Protein AF-A0A2T4DW07-F1 (afdb_monomer)

Mean predicted aligned error: 14.94 Å

Secondary structure (DSSP, 8-state):
----TT-BEEEEPP-TT--HHHH-----B-HHHHHHHHHTT--GGGEEEEES-HHHHHHHHHHHHHHHHT-------PPTTS-EEEEETTS-TTSTTS-SSPPPEESSHHHHHHHHHHHHHTT--GGGEEEEE-

Nearest PDB structures (foldseek):
  2zr6-assembly1_A  TM=3.650E-01  e=7.753E+00  Homo sapiens

Organism: NCBI:txid1046115

Radius of gyration: 26.94 Å; Cα contacts (8 Å, |Δi|>4): 164; chains: 1; bounding box: 53×26×72 Å

Foldseek 3Di:
DDQDQQFKWWAFQADLPRDLCNGGVLGGHHPVRVVVVVVVPDDPNRTPDMDSDSVVSSVVSVVNVVVSVPPPPPPVPQDQQQWKFKAFPPQDLVCLPVDPDDTDTHRDPVVRVVVVVVVVVVVDDPNTIDIDGD

Solvent-accessible surface area (backbone atoms only — not comparable to full-atom values): 8048 Å² total; per-residue (Å²): 133,87,83,59,72,71,36,32,23,63,25,34,52,71,58,100,81,53,51,68,62,72,18,41,76,85,60,70,38,33,66,67,55,52,51,50,42,42,74,71,67,50,56,70,87,45,49,66,50,77,29,76,41,67,70,60,35,54,53,51,43,54,53,56,56,54,59,61,72,69,69,74,77,73,79,70,74,70,52,84,77,60,21,24,24,68,41,52,55,84,59,49,86,88,48,72,84,72,55,96,62,87,67,68,72,24,80,40,69,68,58,39,50,54,52,47,55,54,42,42,75,71,72,46,59,70,86,47,51,41,81,43,80,51

Structure (mmCIF, N/CA/C/O backbone):
data_AF-A0A2T4DW07-F1
#
_entry.id   AF-A0A2T4DW07-F1
#
loop_
_atom_site.group_PDB
_atom_site.id
_atom_site.type_symbol
_atom_site.label_atom_id
_atom_site.label_alt_id
_atom_site.label_comp_id
_atom_site.label_asym_id
_atom_site.label_entity_id
_atom_site.label_seq_id
_atom_site.pdbx_PDB_ins_code
_atom_site.Cartn_x
_atom_site.Cartn_y
_atom_site.Cartn_z
_atom_site.occupancy
_atom_site.B_iso_or_equiv
_atom_site.auth_seq_id
_atom_site.auth_comp_id
_atom_site.auth_asym_id
_atom_site.auth_atom_id
_atom_site.pdbx_PDB_model_num
ATOM 1 N N . MET A 1 1 ? -4.723 9.319 30.937 1.00 47.59 1 MET A N 1
ATOM 2 C CA . MET A 1 1 ? -5.890 9.074 30.059 1.00 47.59 1 MET A CA 1
ATOM 3 C C . MET A 1 1 ? -6.527 7.765 30.509 1.00 47.59 1 MET A C 1
ATOM 5 O O . MET A 1 1 ? -5.813 6.774 30.564 1.00 47.59 1 MET A O 1
ATOM 9 N N . LYS A 1 2 ? -7.794 7.761 30.944 1.00 59.34 2 LYS A N 1
ATOM 10 C CA . LYS A 1 2 ? -8.478 6.532 31.388 1.00 59.34 2 LYS A CA 1
ATOM 11 C C . LYS A 1 2 ? -8.832 5.719 30.137 1.00 59.34 2 LYS A C 1
ATOM 13 O O . LYS A 1 2 ? -9.494 6.254 29.253 1.00 59.34 2 LYS A O 1
ATOM 18 N N . LEU A 1 3 ? -8.330 4.489 30.033 1.00 63.91 3 LEU A N 1
ATOM 19 C CA . LEU A 1 3 ? -8.633 3.599 28.914 1.00 63.91 3 LEU A CA 1
ATOM 20 C C . LEU A 1 3 ? -10.072 3.097 29.090 1.00 63.91 3 LEU A C 1
ATOM 22 O O . LEU A 1 3 ? -10.358 2.379 30.046 1.00 63.91 3 LEU A O 1
ATOM 26 N N . ASP A 1 4 ? -10.980 3.522 28.218 1.00 68.75 4 ASP A N 1
ATOM 27 C CA . ASP A 1 4 ? -12.382 3.106 28.270 1.00 68.75 4 ASP A CA 1
ATOM 28 C C . ASP A 1 4 ? -12.566 1.872 27.379 1.00 68.75 4 ASP A C 1
ATOM 30 O O . ASP A 1 4 ? -12.735 1.972 26.165 1.00 68.75 4 ASP A O 1
ATOM 34 N N . LEU A 1 5 ? -12.475 0.687 27.986 1.00 69.06 5 LEU A N 1
ATOM 35 C CA . LEU A 1 5 ? -12.603 -0.609 27.301 1.00 69.06 5 LEU A CA 1
ATOM 36 C C . LEU A 1 5 ? -14.020 -0.864 26.752 1.00 69.06 5 LEU A C 1
ATOM 38 O O . LEU A 1 5 ? -14.237 -1.835 26.028 1.00 69.06 5 LEU A O 1
ATOM 42 N N . ASN A 1 6 ? -14.973 0.015 27.069 1.00 75.50 6 ASN A N 1
ATOM 43 C CA . ASN A 1 6 ? -16.337 -0.034 26.551 1.00 75.50 6 ASN A CA 1
ATOM 44 C C . ASN A 1 6 ? -16.477 0.619 25.168 1.00 75.50 6 ASN A C 1
ATOM 46 O O . ASN A 1 6 ? -17.554 0.559 24.581 1.00 75.50 6 ASN A O 1
ATOM 50 N N . LYS A 1 7 ? -15.428 1.284 24.663 1.00 81.81 7 LYS A N 1
ATOM 51 C CA . LYS A 1 7 ? -15.446 1.983 23.372 1.00 81.81 7 LYS A CA 1
ATOM 52 C C . LYS A 1 7 ? -14.246 1.570 22.536 1.00 81.81 7 LYS A C 1
ATOM 54 O O . LYS A 1 7 ? -13.194 2.208 22.567 1.00 81.81 7 LYS A O 1
ATOM 59 N N . LEU A 1 8 ? -14.427 0.500 21.775 1.00 86.44 8 LEU A N 1
ATOM 60 C CA . LEU A 1 8 ? -13.440 -0.008 20.836 1.00 86.44 8 LEU A CA 1
ATOM 61 C C . LEU A 1 8 ? -13.913 0.227 19.405 1.00 86.44 8 LEU A C 1
ATOM 63 O O . LEU A 1 8 ? -15.087 0.101 19.091 1.00 86.44 8 LEU A O 1
ATOM 67 N N . TYR A 1 9 ? -12.985 0.574 18.530 1.00 87.25 9 TYR A N 1
ATOM 68 C CA . TYR A 1 9 ? -13.224 0.822 17.118 1.00 87.25 9 TYR A CA 1
ATOM 69 C C . TYR A 1 9 ? -12.441 -0.206 16.319 1.00 87.25 9 TYR A C 1
ATOM 71 O O . TYR A 1 9 ? -11.210 -0.235 16.364 1.00 87.25 9 TYR A O 1
ATOM 79 N N . VAL A 1 10 ? -13.160 -1.062 15.607 1.00 86.94 10 VAL A N 1
ATOM 80 C CA . VAL A 1 10 ? -12.585 -2.193 14.881 1.00 86.94 10 VAL A CA 1
ATOM 81 C C . VAL A 1 10 ? -12.362 -1.777 13.439 1.00 86.94 10 VAL A C 1
ATOM 83 O O . VAL A 1 10 ? -13.280 -1.297 12.781 1.00 86.94 10 VAL A O 1
ATOM 86 N N . VAL A 1 11 ? -11.138 -1.946 12.951 1.00 87.75 11 VAL A N 1
ATOM 87 C CA . VAL A 1 11 ? -10.812 -1.749 11.540 1.00 87.75 11 VAL A CA 1
ATOM 88 C C . VAL A 1 11 ? -10.627 -3.114 10.903 1.00 87.75 11 VAL A C 1
ATOM 90 O O . VAL A 1 11 ? -9.775 -3.900 11.328 1.00 87.75 11 VAL A O 1
ATOM 93 N N . TYR A 1 12 ? -11.411 -3.383 9.868 1.00 87.50 12 TYR A N 1
ATOM 94 C CA . TYR A 1 12 ? -11.356 -4.629 9.119 1.00 87.50 12 TYR A CA 1
ATOM 95 C C . TYR A 1 12 ? -10.347 -4.550 7.973 1.00 87.50 12 TYR A C 1
ATOM 97 O O . TYR A 1 12 ? -10.079 -3.494 7.400 1.00 87.50 12 TYR A O 1
ATOM 105 N N . SER A 1 13 ? -9.766 -5.693 7.630 1.00 84.94 13 SER A N 1
ATOM 106 C CA . SER A 1 13 ? -8.894 -5.851 6.473 1.00 84.94 13 SER A CA 1
ATOM 107 C C . SER A 1 13 ? -9.715 -5.672 5.188 1.00 84.94 13 SER A C 1
ATOM 109 O O . SER A 1 13 ? -10.659 -6.430 4.960 1.00 84.94 13 SER A O 1
ATOM 111 N N . PRO A 1 14 ? -9.377 -4.705 4.317 1.00 81.69 14 PRO A N 1
ATOM 112 C CA . PRO A 1 14 ? -10.148 -4.467 3.104 1.00 81.69 14 PRO A CA 1
ATOM 113 C C . PRO A 1 14 ? -9.988 -5.617 2.100 1.00 81.69 14 PRO A C 1
ATOM 115 O O . PRO A 1 14 ? -8.875 -6.068 1.811 1.00 81.69 14 PRO A O 1
ATOM 118 N N . THR A 1 15 ? -11.095 -6.045 1.496 1.00 79.56 15 THR A N 1
ATOM 119 C CA . THR A 1 15 ? -11.106 -6.945 0.331 1.00 79.56 15 THR A CA 1
ATOM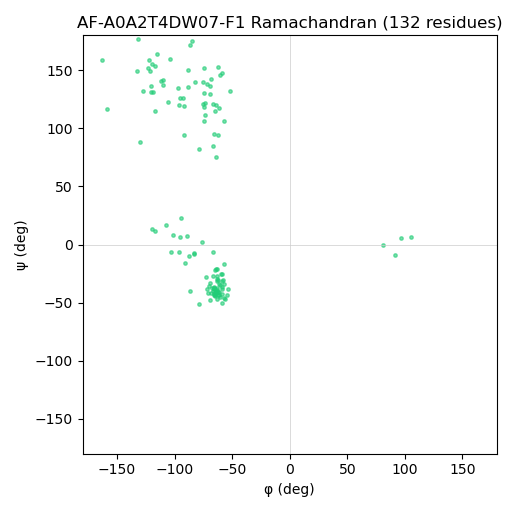 120 C C . THR A 1 15 ? -10.948 -6.152 -0.974 1.00 79.56 15 THR A C 1
ATOM 122 O O . THR A 1 15 ? -10.890 -4.925 -0.963 1.00 79.56 15 THR A O 1
ATOM 125 N N . LYS A 1 16 ? -10.843 -6.832 -2.127 1.00 69.31 16 LYS A N 1
ATOM 126 C CA . LYS A 1 16 ? -10.622 -6.198 -3.447 1.00 69.31 16 LYS A CA 1
ATOM 127 C C . LYS A 1 16 ? -11.729 -5.209 -3.853 1.00 69.31 16 LYS A C 1
ATOM 129 O O . LYS A 1 16 ? -11.475 -4.323 -4.663 1.00 69.31 16 LYS A O 1
ATOM 134 N N . HIS A 1 17 ? -12.930 -5.392 -3.311 1.00 74.12 17 HIS A N 1
ATOM 135 C CA . HIS A 1 17 ? -14.116 -4.584 -3.594 1.00 74.12 17 HIS A CA 1
ATOM 136 C C . HIS A 1 17 ? -14.657 -3.895 -2.337 1.00 74.12 17 HIS A C 1
ATOM 138 O O . HIS A 1 17 ? -15.785 -3.424 -2.359 1.00 74.12 17 HIS A O 1
ATOM 144 N N . ALA A 1 18 ? -13.878 -3.867 -1.251 1.00 74.00 18 ALA A N 1
ATOM 145 C CA . ALA A 1 18 ? -14.325 -3.278 0.001 1.00 74.00 18 ALA A CA 1
ATOM 146 C C . ALA A 1 18 ? -14.454 -1.761 -0.131 1.00 74.00 18 ALA A C 1
ATOM 148 O O . ALA A 1 18 ? -13.519 -1.069 -0.548 1.00 74.00 18 ALA A O 1
ATOM 149 N N . GLU A 1 19 ? -15.605 -1.250 0.278 1.00 75.25 19 GLU A N 1
ATOM 150 C CA . GLU A 1 19 ? -15.820 0.172 0.452 1.00 75.25 19 GLU A CA 1
ATOM 151 C C . GLU A 1 19 ? -15.375 0.617 1.844 1.00 75.25 19 GLU A C 1
ATOM 153 O O . GLU A 1 19 ? -15.050 -0.170 2.735 1.00 75.25 19 GLU A O 1
ATOM 158 N N . LYS A 1 20 ? -15.370 1.931 2.064 1.00 75.75 20 LYS A N 1
ATOM 159 C CA . LYS A 1 20 ? -14.988 2.499 3.358 1.00 75.75 20 LYS A CA 1
ATOM 160 C C . LYS A 1 20 ? -15.838 1.972 4.514 1.00 75.75 20 LYS A C 1
ATOM 162 O O . LYS A 1 20 ? -15.305 1.811 5.606 1.00 75.75 20 LYS A O 1
ATOM 167 N N . VAL A 1 21 ? -17.115 1.703 4.254 1.00 76.25 21 VAL A N 1
ATOM 168 C CA . VAL A 1 21 ? -18.073 1.198 5.244 1.00 76.25 21 VAL A CA 1
ATOM 169 C C . VAL A 1 21 ? -17.745 -0.240 5.656 1.00 76.25 21 VAL A C 1
ATOM 171 O O . VAL A 1 21 ? -17.891 -0.568 6.827 1.00 76.25 21 VAL A O 1
ATOM 174 N N . ASP A 1 22 ? -17.206 -1.054 4.743 1.00 77.50 22 ASP A N 1
ATOM 175 C CA . ASP A 1 22 ? -16.796 -2.438 5.032 1.00 77.50 22 ASP A CA 1
ATOM 176 C C . ASP A 1 22 ? -15.524 -2.503 5.889 1.00 77.50 22 ASP A C 1
ATOM 178 O O . ASP A 1 22 ? -15.289 -3.463 6.618 1.00 77.50 22 ASP A O 1
ATOM 182 N N . VAL A 1 23 ? -14.676 -1.477 5.784 1.00 79.00 23 VAL A N 1
ATOM 183 C CA . VAL A 1 23 ? -13.404 -1.374 6.515 1.00 79.00 23 VAL A CA 1
ATOM 184 C C . VAL A 1 23 ? -13.607 -0.758 7.892 1.00 79.00 23 VAL A C 1
ATOM 186 O O . VAL A 1 23 ? -12.959 -1.171 8.853 1.00 79.00 23 VAL A O 1
ATOM 189 N N . PHE A 1 24 ? -14.465 0.258 7.989 1.00 86.25 24 PHE A N 1
ATOM 190 C CA . PHE A 1 24 ? -14.761 0.943 9.240 1.00 86.25 24 PHE A CA 1
ATOM 191 C C . PHE A 1 24 ? -16.113 1.665 9.173 1.00 86.25 24 PHE A C 1
ATOM 193 O O . PHE A 1 24 ? -16.276 2.633 8.425 1.00 86.25 24 PHE A O 1
ATOM 200 N N . ASP A 1 25 ? -17.056 1.247 10.015 1.00 81.44 25 ASP A N 1
ATOM 201 C CA . ASP A 1 25 ? -18.420 1.789 10.079 1.00 81.44 25 ASP A CA 1
ATOM 202 C C . ASP A 1 25 ? -18.561 3.008 11.015 1.00 81.44 25 ASP A C 1
ATOM 204 O O . ASP A 1 25 ? -19.584 3.696 11.011 1.00 81.44 25 ASP A O 1
ATOM 208 N N . GLY A 1 26 ? -17.524 3.316 11.803 1.00 80.69 26 GLY A N 1
ATOM 209 C CA . GLY A 1 26 ? -17.524 4.434 12.746 1.00 80.69 26 GLY A CA 1
ATOM 210 C C . GLY A 1 26 ? -18.229 4.159 14.071 1.00 80.69 26 GLY A C 1
ATOM 211 O O . GLY A 1 26 ? -18.255 5.056 14.918 1.00 80.69 26 GLY A O 1
ATOM 212 N N . ARG A 1 27 ? -18.794 2.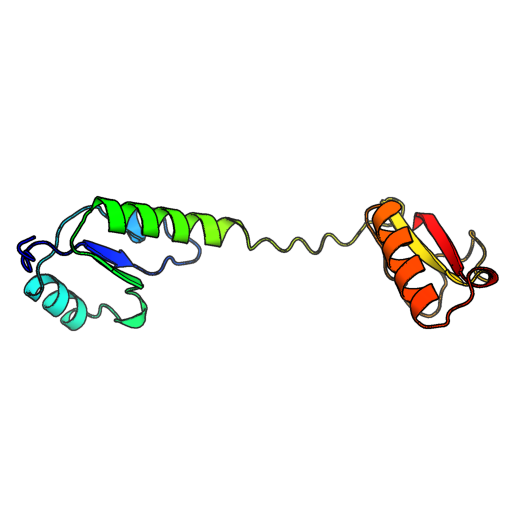964 14.272 1.00 84.06 27 ARG A N 1
ATOM 213 C CA . ARG A 1 27 ? -19.539 2.634 15.485 1.00 84.06 27 ARG A CA 1
ATOM 214 C C . ARG A 1 27 ? -18.587 2.086 16.550 1.00 84.06 27 ARG A C 1
ATOM 216 O O . ARG A 1 27 ? -17.705 1.290 16.232 1.00 84.06 27 ARG A O 1
ATOM 223 N N . PRO A 1 28 ? -18.718 2.528 17.811 1.00 85.69 28 PRO A N 1
ATOM 224 C CA . PRO A 1 28 ? -18.007 1.893 18.904 1.00 85.69 28 PRO A CA 1
ATOM 225 C C . PRO A 1 28 ? -18.631 0.524 19.191 1.00 85.69 28 PRO A C 1
ATOM 227 O O . PRO A 1 28 ? -19.853 0.391 19.241 1.00 85.69 28 PRO A O 1
ATOM 230 N N . ASP A 1 29 ? -17.781 -0.462 19.428 1.00 84.88 29 ASP A N 1
ATOM 231 C CA . ASP A 1 29 ? -18.145 -1.791 19.897 1.00 84.88 29 ASP A CA 1
ATOM 232 C C . ASP A 1 29 ? -17.561 -2.035 21.299 1.00 84.88 29 ASP A C 1
ATOM 234 O O . ASP A 1 29 ? -16.661 -1.330 21.771 1.00 84.88 29 ASP A O 1
ATOM 238 N N . THR A 1 30 ? -18.088 -3.048 21.974 1.00 86.62 30 THR A N 1
ATOM 239 C CA . THR A 1 30 ? -17.611 -3.523 23.276 1.00 86.62 30 THR A CA 1
ATOM 240 C C . THR A 1 30 ? -16.812 -4.811 23.097 1.00 86.62 30 THR A C 1
ATOM 242 O O . THR A 1 30 ? -16.995 -5.539 22.123 1.00 86.62 30 THR A O 1
ATOM 245 N N . LEU A 1 31 ? -15.965 -5.159 24.071 1.00 84.38 31 LEU A N 1
ATOM 246 C CA . LEU A 1 31 ? -15.271 -6.458 24.087 1.00 84.38 31 LEU A CA 1
ATOM 247 C C . LEU A 1 31 ? -16.236 -7.644 23.954 1.00 84.38 31 LEU A C 1
ATOM 249 O O . LEU A 1 31 ? -15.933 -8.620 23.272 1.00 84.38 31 LEU A O 1
ATOM 253 N N . GLN A 1 32 ? -17.405 -7.552 24.588 1.00 85.31 32 GLN A N 1
ATOM 254 C CA . GLN A 1 32 ? -18.413 -8.604 24.553 1.00 85.31 32 GLN A CA 1
ATOM 255 C C . GLN A 1 32 ? -19.092 -8.702 23.178 1.00 85.31 32 GLN A C 1
ATOM 257 O O . GLN A 1 32 ? -19.324 -9.809 22.694 1.00 85.31 32 GLN A O 1
ATOM 262 N N . GLY A 1 33 ? -19.354 -7.566 22.522 1.00 85.06 33 GLY A N 1
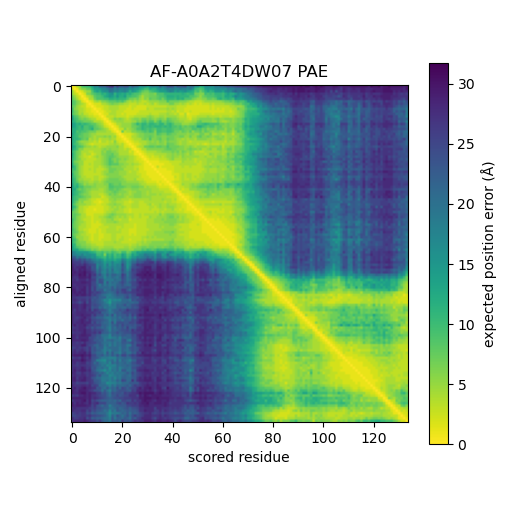ATOM 263 C CA . GLY A 1 33 ? -19.868 -7.516 21.149 1.00 85.06 33 GLY A CA 1
ATOM 264 C C . GLY A 1 33 ? -18.889 -8.123 20.145 1.00 85.06 33 GLY A C 1
ATOM 265 O O . GLY A 1 33 ? -19.258 -9.024 19.391 1.00 85.06 33 GLY A O 1
ATOM 266 N N . LEU A 1 34 ? -17.614 -7.746 20.243 1.00 83.50 34 LEU A N 1
ATOM 267 C CA . LEU A 1 34 ? -16.513 -8.339 19.482 1.00 83.50 34 LEU A CA 1
ATOM 268 C C . LEU A 1 34 ? -16.401 -9.854 19.695 1.00 83.50 34 LEU A C 1
ATOM 270 O O . LEU A 1 34 ? -16.292 -10.617 18.736 1.00 83.50 34 LEU A O 1
ATOM 274 N N . PHE A 1 35 ? -16.471 -10.315 20.945 1.00 85.19 35 PHE A N 1
ATOM 275 C CA . PHE A 1 35 ? -16.426 -11.744 21.258 1.00 85.19 35 PHE A CA 1
ATOM 276 C C . PHE A 1 35 ? -17.602 -12.503 20.627 1.00 85.19 35 PHE A C 1
ATOM 278 O O . PHE A 1 35 ? -17.422 -13.583 20.061 1.00 85.19 35 PHE A O 1
ATOM 285 N N . ASN A 1 36 ? -18.800 -11.915 20.662 1.00 88.12 36 ASN A N 1
ATOM 286 C CA . ASN A 1 36 ? -19.984 -12.484 20.025 1.00 88.12 36 ASN A CA 1
ATOM 287 C C . ASN A 1 36 ? -19.859 -12.524 18.496 1.00 88.12 36 ASN A C 1
ATOM 289 O O . ASN A 1 36 ? -20.280 -13.506 17.891 1.00 88.12 36 ASN A O 1
ATOM 293 N N . GLN A 1 37 ? -19.247 -11.517 17.868 1.00 84.94 37 GLN A N 1
ATOM 294 C CA . GLN A 1 37 ? -18.979 -11.520 16.425 1.00 84.94 37 GLN A CA 1
ATOM 295 C C . GLN A 1 37 ? -17.993 -12.625 16.034 1.00 84.94 37 GLN A C 1
ATOM 297 O O . GLN A 1 37 ? -18.246 -13.357 15.077 1.00 84.94 37 GLN A O 1
ATOM 302 N N . VAL A 1 38 ? -16.905 -12.799 16.796 1.00 85.31 38 VAL A N 1
ATOM 303 C CA . VAL A 1 38 ? -15.940 -13.893 16.579 1.00 85.31 38 VAL A CA 1
ATOM 304 C C . VAL A 1 38 ? -16.628 -15.249 16.720 1.00 85.31 38 VAL A C 1
ATOM 306 O O . VAL A 1 38 ? -16.494 -16.108 15.850 1.00 85.31 38 VAL A O 1
ATOM 309 N N . ARG A 1 39 ? -17.453 -15.421 17.759 1.00 86.75 39 ARG A N 1
ATOM 310 C CA . ARG A 1 39 ? -18.268 -16.630 17.945 1.00 86.75 39 ARG A CA 1
ATOM 311 C C . ARG A 1 39 ? -19.295 -16.831 16.821 1.00 86.75 39 ARG A C 1
ATOM 313 O O . ARG A 1 39 ? -19.593 -17.969 16.475 1.00 86.75 39 ARG A O 1
ATOM 320 N N . GLY A 1 40 ? -19.804 -15.747 16.239 1.00 84.25 40 GLY A N 1
ATOM 321 C CA . GLY A 1 40 ? -20.712 -15.739 15.091 1.00 84.25 40 GLY A CA 1
ATOM 322 C C . GLY A 1 40 ? -20.045 -16.013 13.738 1.00 84.25 40 GLY A C 1
ATOM 323 O O . GLY A 1 40 ? -20.731 -15.989 12.720 1.00 84.25 40 GLY A O 1
ATOM 324 N N . GLY A 1 41 ? -18.734 -16.280 13.706 1.00 82.94 41 GLY A N 1
ATOM 325 C CA . GLY A 1 41 ? -18.001 -16.642 12.490 1.00 82.94 41 GLY A CA 1
ATOM 326 C C . GLY A 1 41 ? -17.113 -15.536 11.914 1.00 82.94 41 GLY A C 1
ATOM 327 O O . GLY A 1 41 ? -16.532 -15.726 10.841 1.00 82.94 41 GLY A O 1
ATOM 328 N N . LEU A 1 42 ? -16.956 -14.400 12.604 1.00 83.38 42 LEU A N 1
ATOM 329 C CA . LEU A 1 42 ? -15.957 -13.400 12.232 1.00 83.38 42 LEU A CA 1
ATOM 330 C C . LEU A 1 42 ? -14.550 -13.992 12.412 1.00 83.38 42 LEU A C 1
ATOM 332 O O . LEU A 1 42 ? -14.113 -14.293 13.523 1.00 83.38 42 LEU A O 1
ATOM 336 N N . LYS A 1 43 ? -13.817 -14.143 11.307 1.00 85.06 43 LYS A N 1
ATOM 337 C CA . LYS A 1 43 ? -12.426 -14.606 11.342 1.00 85.06 43 LYS A CA 1
ATOM 338 C C . LYS A 1 43 ? -11.515 -13.492 11.842 1.00 85.06 43 LYS A C 1
ATOM 340 O O . LYS A 1 43 ? -11.527 -12.394 11.293 1.00 85.06 43 LYS A O 1
ATOM 345 N N . ILE A 1 44 ? -10.669 -13.807 12.820 1.00 82.12 44 ILE A N 1
ATOM 346 C CA . ILE A 1 44 ? -9.703 -12.864 13.411 1.00 82.12 44 ILE A CA 1
ATOM 347 C C . ILE A 1 44 ? -8.738 -12.316 12.346 1.00 82.12 44 ILE A C 1
ATOM 349 O O . ILE A 1 44 ? -8.357 -11.155 12.400 1.00 82.12 44 ILE A O 1
ATOM 353 N N . GLU A 1 45 ? -8.417 -13.111 11.321 1.00 82.88 45 GLU A N 1
ATOM 354 C CA . GLU A 1 45 ? -7.594 -12.708 10.167 1.00 82.88 45 GLU A CA 1
ATOM 355 C C . GLU A 1 45 ? -8.172 -11.512 9.387 1.00 82.88 45 GLU A C 1
ATOM 357 O O . GLU A 1 45 ? -7.440 -10.758 8.743 1.00 82.88 45 GLU A O 1
ATOM 362 N N . ASN A 1 46 ? -9.491 -11.317 9.459 1.00 83.44 46 ASN A N 1
ATOM 363 C CA . ASN A 1 46 ? -10.174 -10.203 8.811 1.00 83.44 46 ASN A CA 1
ATOM 364 C C . ASN A 1 46 ? -10.127 -8.923 9.653 1.00 83.44 46 ASN A C 1
ATOM 366 O O . ASN A 1 46 ? -10.538 -7.875 9.163 1.00 83.44 46 ASN A O 1
ATOM 370 N N . ILE A 1 47 ? -9.640 -8.974 10.893 1.00 86.12 47 ILE A N 1
ATOM 371 C CA . ILE A 1 47 ? -9.463 -7.798 11.744 1.00 86.12 47 ILE A CA 1
ATOM 372 C C . ILE A 1 47 ? -8.045 -7.279 11.529 1.00 86.12 47 ILE A C 1
ATOM 374 O O . ILE A 1 47 ? -7.067 -7.976 11.787 1.00 86.12 47 ILE A O 1
ATOM 378 N N . HIS A 1 48 ? -7.922 -6.041 11.058 1.00 85.94 48 HIS A N 1
ATOM 379 C CA . HIS A 1 48 ? -6.619 -5.412 10.890 1.00 85.94 48 HIS A CA 1
ATOM 380 C C . HIS A 1 48 ? -6.075 -4.906 12.227 1.00 85.94 48 HIS A C 1
ATOM 382 O O . HIS A 1 48 ? -4.930 -5.178 12.582 1.00 85.94 48 HIS A O 1
ATOM 388 N N . ALA A 1 49 ? -6.897 -4.143 12.951 1.00 86.19 49 ALA A N 1
ATOM 389 C CA . ALA A 1 49 ? -6.531 -3.547 14.229 1.00 86.19 49 ALA A CA 1
ATOM 390 C C . ALA A 1 49 ? -7.773 -3.091 15.007 1.00 86.19 49 ALA A C 1
ATOM 392 O O . ALA A 1 49 ? -8.833 -2.839 14.432 1.00 86.19 49 ALA A O 1
ATOM 393 N N . ILE A 1 50 ? -7.610 -2.946 16.322 1.00 87.56 50 ILE A N 1
ATOM 394 C CA . ILE A 1 50 ? -8.620 -2.400 17.231 1.00 87.56 50 ILE A CA 1
ATOM 395 C C . ILE A 1 50 ? -8.037 -1.142 17.875 1.00 87.56 50 ILE A C 1
ATOM 397 O O . ILE A 1 50 ? -6.914 -1.162 18.378 1.00 87.56 50 ILE A O 1
ATOM 401 N N . TYR A 1 51 ? -8.803 -0.056 17.864 1.00 87.56 51 TYR A N 1
ATOM 402 C CA . TYR A 1 51 ? -8.413 1.244 18.405 1.00 87.56 51 TYR A CA 1
ATOM 403 C C . TYR A 1 51 ? -9.353 1.677 19.522 1.00 87.56 51 TYR A C 1
ATOM 405 O O . TYR A 1 51 ? -10.521 1.306 19.551 1.00 87.56 51 TYR A O 1
ATOM 413 N N . THR A 1 52 ? -8.867 2.527 20.418 1.00 86.25 52 THR A N 1
ATOM 414 C CA . THR A 1 52 ? -9.687 3.147 21.471 1.00 86.25 52 THR A CA 1
ATOM 415 C C . THR A 1 52 ? -10.292 4.479 21.026 1.00 86.25 52 THR A C 1
ATOM 417 O O . THR A 1 52 ? -11.234 4.974 21.642 1.00 86.25 52 THR A O 1
ATOM 420 N N . THR A 1 53 ? -9.789 5.071 19.935 1.00 86.62 53 THR A N 1
ATOM 421 C CA . THR A 1 53 ? -10.295 6.339 19.401 1.00 86.62 53 THR A CA 1
ATOM 422 C C . THR A 1 53 ? -10.793 6.204 17.961 1.00 86.62 53 THR A C 1
ATOM 424 O O . THR A 1 53 ? -10.136 5.629 17.090 1.00 86.62 53 THR A O 1
ATOM 427 N N . ALA A 1 54 ? -11.951 6.810 17.677 1.00 85.62 54 ALA A N 1
ATOM 428 C CA . ALA A 1 54 ? -12.531 6.830 16.332 1.00 85.62 54 ALA A CA 1
ATOM 429 C C . ALA A 1 54 ? -11.622 7.542 15.319 1.00 85.62 54 ALA A C 1
ATOM 431 O O . ALA A 1 54 ? -11.577 7.186 14.142 1.00 85.62 54 ALA A O 1
ATOM 432 N N . ALA A 1 55 ? -10.906 8.577 15.769 1.00 86.81 55 ALA A N 1
ATOM 433 C CA . ALA A 1 55 ? -10.035 9.375 14.917 1.00 86.81 55 ALA A CA 1
ATOM 434 C C . ALA A 1 55 ? -8.832 8.566 14.409 1.00 86.81 55 ALA A C 1
ATOM 436 O O . ALA A 1 55 ? -8.464 8.701 13.240 1.00 86.81 55 ALA A O 1
ATOM 437 N N . GLU A 1 56 ? -8.239 7.720 15.255 1.00 86.88 56 GLU A N 1
ATOM 438 C CA . GLU A 1 56 ? -7.139 6.832 14.865 1.00 86.88 56 GLU A CA 1
ATOM 439 C C . GLU A 1 56 ? -7.628 5.730 13.924 1.00 86.88 56 GLU A C 1
ATOM 441 O O . GLU A 1 56 ? -7.065 5.577 12.838 1.00 86.88 56 GLU A O 1
ATOM 446 N N . ALA A 1 57 ? -8.737 5.064 14.266 1.00 87.00 57 ALA A N 1
ATOM 447 C CA . ALA A 1 57 ? -9.352 4.038 13.420 1.00 87.00 57 ALA A CA 1
ATOM 448 C C . ALA A 1 57 ? -9.684 4.569 12.016 1.00 87.00 57 ALA A C 1
ATOM 450 O O . ALA A 1 57 ? -9.319 3.972 11.003 1.00 87.00 57 ALA A O 1
ATOM 451 N N . LYS A 1 58 ? -10.302 5.755 11.937 1.00 87.38 58 LYS A N 1
ATOM 452 C CA . LYS A 1 58 ? -10.665 6.401 10.667 1.00 87.38 58 LYS A CA 1
ATOM 453 C C . LYS A 1 58 ? -9.444 6.754 9.817 1.00 87.38 58 LYS A C 1
ATOM 455 O O . LYS A 1 58 ? -9.499 6.629 8.591 1.00 87.38 58 LYS A O 1
ATOM 460 N N . LYS A 1 59 ? -8.356 7.220 10.444 1.00 88.19 59 LYS A N 1
ATOM 461 C CA . LYS A 1 59 ? -7.098 7.520 9.743 1.00 88.19 59 LYS A CA 1
ATOM 462 C C . LYS A 1 59 ? -6.489 6.251 9.159 1.00 88.19 59 LYS A C 1
ATOM 464 O O . LYS A 1 59 ? -6.060 6.282 8.006 1.00 88.19 59 LYS A O 1
ATOM 469 N N . GLU A 1 60 ? -6.469 5.155 9.911 1.00 88.25 60 GLU A N 1
ATOM 470 C CA . GLU A 1 60 ? -5.882 3.911 9.416 1.00 88.25 60 GLU A CA 1
ATOM 471 C C . GLU A 1 60 ? -6.744 3.258 8.328 1.00 88.25 60 GLU A C 1
ATOM 473 O O . GLU A 1 60 ? -6.217 2.890 7.279 1.00 88.25 60 GLU A O 1
ATOM 478 N N . ALA A 1 61 ? -8.071 3.247 8.487 1.00 86.69 61 ALA A N 1
ATOM 479 C CA . ALA A 1 61 ? -8.998 2.785 7.453 1.00 86.69 61 ALA A CA 1
ATOM 480 C C . ALA A 1 61 ? -8.781 3.514 6.110 1.00 86.69 61 ALA A C 1
ATOM 482 O O . ALA A 1 61 ? -8.701 2.889 5.051 1.00 86.69 61 ALA A O 1
ATOM 483 N N . ALA A 1 62 ? -8.595 4.839 6.141 1.00 84.62 62 ALA A N 1
ATOM 484 C CA . ALA A 1 62 ? -8.300 5.623 4.940 1.00 84.62 62 ALA A CA 1
ATOM 485 C C . ALA A 1 62 ? -6.942 5.263 4.299 1.00 84.62 62 ALA A C 1
ATOM 487 O O . ALA A 1 62 ? -6.824 5.207 3.069 1.00 84.62 62 ALA A O 1
ATOM 488 N N . LYS A 1 63 ? -5.908 4.989 5.106 1.00 85.50 63 LYS A N 1
ATOM 489 C CA . LYS A 1 63 ? -4.603 4.522 4.600 1.00 85.50 63 LYS A CA 1
ATOM 490 C C . LYS A 1 63 ? -4.689 3.138 3.955 1.00 85.50 63 LYS A C 1
ATOM 492 O O . LYS A 1 63 ? -4.015 2.888 2.957 1.00 85.50 63 LYS A O 1
ATOM 497 N N . LEU A 1 64 ? -5.491 2.234 4.512 1.00 83.12 64 LEU A N 1
ATOM 498 C CA . LEU A 1 64 ? -5.655 0.882 3.976 1.00 83.12 64 LEU A CA 1
ATOM 499 C C . LEU A 1 64 ? -6.331 0.897 2.601 1.00 83.12 64 LEU A C 1
ATOM 501 O O . LEU A 1 64 ? -5.847 0.243 1.676 1.00 83.12 64 LEU A O 1
ATOM 505 N N . LEU A 1 65 ? -7.372 1.716 2.437 1.00 78.00 65 LEU A N 1
ATOM 506 C CA . LEU A 1 65 ? -8.080 1.883 1.163 1.00 78.00 65 LEU A CA 1
ATOM 507 C C . LEU A 1 65 ? -7.192 2.517 0.081 1.00 78.00 65 LEU A C 1
ATOM 509 O O . LEU A 1 65 ? -7.133 2.042 -1.052 1.00 78.00 65 LEU A O 1
ATOM 513 N N . THR A 1 66 ? -6.428 3.558 0.425 1.00 71.00 66 THR A N 1
ATOM 514 C CA . THR A 1 66 ? -5.512 4.213 -0.530 1.00 71.00 66 THR A CA 1
ATOM 515 C C . THR A 1 66 ? -4.370 3.296 -0.976 1.00 71.00 66 THR A C 1
ATOM 517 O O . THR A 1 66 ? -4.006 3.292 -2.153 1.00 71.00 66 THR A O 1
ATOM 520 N N . LYS A 1 67 ? -3.838 2.446 -0.084 1.00 62.44 67 LYS A N 1
ATOM 521 C CA . LYS A 1 67 ? -2.815 1.448 -0.445 1.00 62.44 67 LYS A CA 1
ATOM 522 C C . LYS A 1 67 ? -3.309 0.417 -1.466 1.00 62.44 67 LYS A C 1
ATOM 524 O O . LYS A 1 67 ? -2.496 -0.061 -2.260 1.00 62.44 67 LYS A O 1
ATOM 529 N N . GLN A 1 68 ? -4.599 0.080 -1.483 1.00 58.88 68 GLN A N 1
ATOM 530 C CA . GLN A 1 68 ? -5.153 -0.845 -2.477 1.00 58.88 68 GLN A CA 1
ATOM 531 C C . GLN A 1 68 ? -5.205 -0.235 -3.887 1.00 58.88 68 GLN A C 1
ATOM 533 O O . GLN A 1 68 ? -4.891 -0.928 -4.857 1.00 58.88 68 GLN A O 1
ATOM 538 N N . GLY A 1 69 ? -5.487 1.067 -4.008 1.00 54.97 69 GLY A N 1
ATOM 539 C CA . GLY A 1 69 ? -5.547 1.767 -5.300 1.00 54.97 69 GLY A CA 1
ATOM 540 C C . GLY A 1 69 ? -4.213 1.837 -6.061 1.00 54.97 69 GLY A C 1
ATOM 541 O O . GLY A 1 69 ? -4.197 1.975 -7.282 1.00 54.97 69 GLY A O 1
ATOM 542 N N . HIS A 1 70 ? -3.074 1.680 -5.377 1.00 51.06 70 HIS A N 1
ATOM 543 C CA . HIS A 1 70 ? -1.743 1.852 -5.976 1.00 51.06 70 HIS A CA 1
ATOM 544 C C . HIS A 1 70 ? -1.068 0.561 -6.475 1.00 51.06 70 HIS A C 1
ATOM 546 O O . HIS A 1 70 ? 0.079 0.605 -6.922 1.00 51.06 70 HIS A O 1
ATOM 552 N N . LYS A 1 71 ? -1.750 -0.594 -6.465 1.00 47.88 71 LYS A N 1
ATOM 553 C CA . LYS A 1 71 ? -1.200 -1.859 -6.998 1.00 47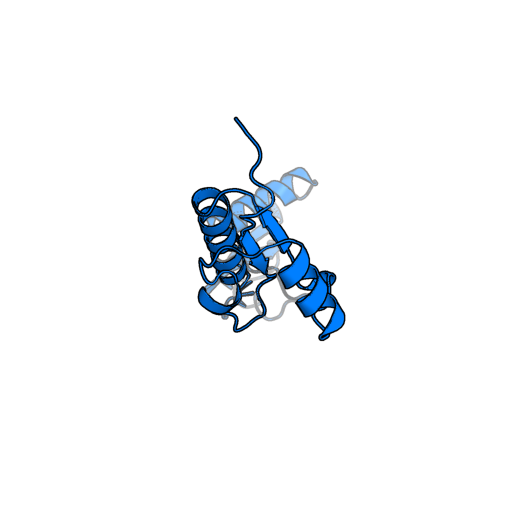.88 71 LYS A CA 1
ATOM 554 C C . LYS A 1 71 ? -1.572 -2.165 -8.452 1.00 47.88 71 LYS A C 1
ATOM 556 O O . LYS A 1 71 ? -1.443 -3.308 -8.885 1.00 47.88 71 LYS A O 1
ATOM 561 N N . VAL A 1 72 ? -1.916 -1.164 -9.262 1.00 46.59 72 VAL A N 1
ATOM 562 C CA . VAL A 1 72 ? -1.879 -1.340 -10.721 1.00 46.59 72 VAL A CA 1
ATOM 563 C C . VAL A 1 72 ? -0.425 -1.207 -11.180 1.00 46.59 72 VAL A C 1
ATOM 565 O O . VAL A 1 72 ? 0.018 -0.154 -11.629 1.00 46.59 72 VAL A O 1
ATOM 568 N N . ARG A 1 73 ? 0.353 -2.293 -11.070 1.00 49.88 73 ARG A N 1
ATOM 569 C CA . ARG A 1 73 ? 1.550 -2.449 -11.906 1.00 49.88 73 ARG A CA 1
ATOM 570 C C . ARG A 1 73 ? 1.057 -2.601 -13.341 1.00 49.88 73 ARG A C 1
ATOM 572 O O . ARG A 1 73 ? 0.899 -3.715 -13.828 1.00 49.88 73 ARG A O 1
ATOM 579 N N . THR A 1 74 ? 0.803 -1.487 -14.021 1.00 45.59 74 THR A N 1
ATOM 580 C CA . THR A 1 74 ? 0.776 -1.479 -15.478 1.00 45.59 74 THR A CA 1
ATOM 581 C C . THR A 1 74 ? 2.181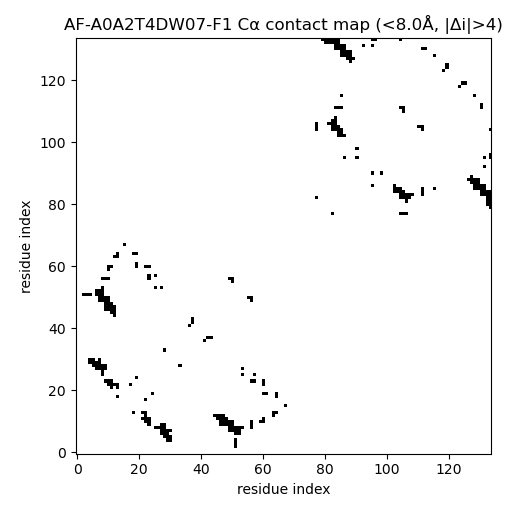 -1.858 -15.927 1.00 45.59 74 THR A C 1
ATOM 583 O O . THR A 1 74 ? 3.084 -1.034 -16.043 1.00 45.59 74 THR A O 1
ATOM 586 N N . THR A 1 75 ? 2.398 -3.145 -16.184 1.00 51.28 75 THR A N 1
ATOM 587 C CA . THR A 1 75 ? 3.403 -3.569 -17.152 1.00 51.28 75 THR A CA 1
ATOM 588 C C . THR A 1 75 ? 2.922 -3.045 -18.499 1.00 51.28 75 THR A C 1
ATOM 590 O O . THR A 1 75 ? 2.324 -3.776 -19.285 1.00 51.28 75 THR A O 1
ATOM 593 N N . SER A 1 76 ? 3.070 -1.742 -18.735 1.00 54.34 76 SER A N 1
ATOM 594 C CA . SER A 1 76 ? 2.789 -1.147 -20.028 1.00 54.34 76 SER A CA 1
ATOM 595 C C . SER A 1 76 ? 3.822 -1.726 -20.983 1.00 54.34 76 SER A C 1
ATOM 597 O O . SER A 1 76 ? 4.969 -1.289 -21.049 1.00 54.34 76 SER A O 1
ATOM 599 N N . SER A 1 77 ? 3.438 -2.798 -21.677 1.00 59.69 77 SER A N 1
ATOM 600 C CA . SER A 1 77 ? 4.202 -3.317 -22.798 1.00 59.69 77 SER A CA 1
ATOM 601 C C . SER A 1 77 ? 4.334 -2.164 -23.785 1.00 59.69 77 SER A C 1
ATOM 603 O O . SER A 1 77 ? 3.348 -1.747 -24.397 1.00 59.69 77 SER A O 1
ATOM 605 N N . VAL A 1 78 ? 5.527 -1.580 -23.865 1.00 61.97 78 VAL A N 1
ATOM 606 C CA . VAL A 1 78 ? 5.774 -0.436 -24.736 1.00 61.97 78 VAL A CA 1
ATOM 607 C C . VAL A 1 78 ? 5.507 -0.889 -26.169 1.00 61.97 78 VAL A C 1
ATOM 609 O O . VAL A 1 78 ? 6.149 -1.820 -26.659 1.00 61.97 78 VAL A O 1
ATOM 612 N N . LYS A 1 79 ? 4.509 -0.276 -26.818 1.00 65.19 79 LYS A N 1
ATOM 613 C CA . LYS A 1 79 ? 4.156 -0.575 -28.210 1.00 65.19 79 LYS A CA 1
ATOM 614 C C . LYS A 1 79 ? 5.358 -0.276 -29.115 1.00 65.19 79 LYS A C 1
ATOM 616 O O . LYS A 1 79 ? 6.101 0.674 -28.860 1.00 65.19 79 LYS A O 1
ATOM 621 N N . LYS A 1 80 ? 5.524 -1.070 -30.181 1.00 67.06 80 LYS A N 1
ATOM 622 C CA . LYS A 1 80 ? 6.527 -0.817 -31.231 1.00 67.06 80 LYS A CA 1
ATOM 623 C C . LYS A 1 80 ? 6.372 0.627 -31.734 1.00 67.06 80 LYS A C 1
ATOM 625 O O . LYS A 1 80 ? 5.255 1.069 -31.985 1.00 67.06 80 LYS A O 1
ATOM 630 N N . GLY A 1 81 ? 7.469 1.361 -31.838 1.00 68.69 81 GLY A N 1
ATOM 631 C CA . GLY A 1 81 ? 7.534 2.767 -32.233 1.00 68.69 81 GLY A CA 1
ATOM 632 C C . GLY A 1 81 ? 7.465 3.780 -31.083 1.00 68.69 81 GLY A C 1
ATOM 633 O O . GLY A 1 81 ? 7.708 4.969 -31.317 1.00 68.69 81 GLY A O 1
ATOM 634 N N . HIS A 1 82 ? 7.171 3.359 -29.851 1.00 73.19 82 HIS A N 1
ATOM 635 C CA . HIS A 1 82 ? 6.951 4.260 -28.710 1.00 73.19 82 HIS A CA 1
ATOM 636 C C . HIS A 1 82 ? 7.970 4.094 -27.573 1.00 73.19 82 HIS A C 1
ATOM 638 O O . HIS A 1 82 ? 7.773 4.658 -26.498 1.00 73.19 82 HIS A O 1
ATOM 644 N N . GLY A 1 83 ? 9.067 3.362 -27.799 1.00 80.50 83 GLY A N 1
ATOM 645 C CA . GLY A 1 83 ? 10.109 3.148 -26.794 1.00 80.50 83 GLY A CA 1
ATOM 646 C C . GLY A 1 83 ? 11.528 3.381 -27.288 1.00 80.50 83 GLY A C 1
ATOM 647 O O . GLY A 1 83 ? 11.783 3.638 -28.461 1.00 80.50 83 GLY A O 1
ATOM 648 N N . PHE A 1 84 ? 12.477 3.261 -26.369 1.00 82.44 84 PHE A N 1
ATOM 649 C CA . PHE A 1 84 ? 13.910 3.282 -26.630 1.00 82.44 84 PHE A CA 1
ATOM 650 C C . PHE A 1 84 ? 14.514 1.969 -26.155 1.00 82.44 84 PHE A C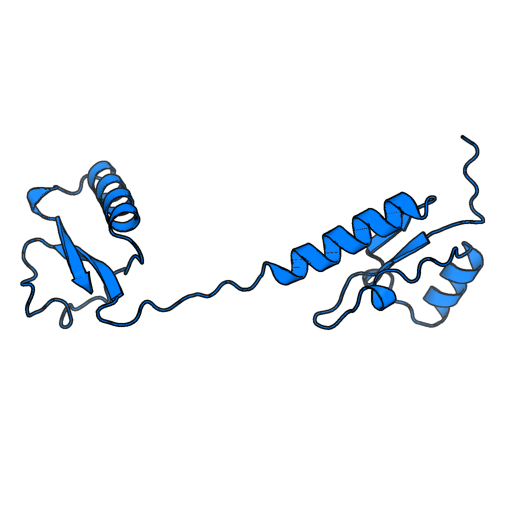 1
ATOM 652 O O . PHE A 1 84 ? 14.273 1.557 -25.026 1.00 82.44 84 PHE A O 1
ATOM 659 N N . ALA A 1 85 ? 15.323 1.323 -26.979 1.00 83.88 85 ALA A N 1
ATOM 660 C CA . ALA A 1 85 ? 16.059 0.125 -26.606 1.00 83.88 85 ALA A CA 1
ATOM 661 C C . ALA A 1 85 ? 17.557 0.339 -26.829 1.00 83.88 85 ALA A C 1
ATOM 663 O O . ALA A 1 85 ? 17.970 1.142 -27.669 1.00 83.88 85 ALA A O 1
ATOM 664 N N . ILE A 1 86 ? 18.362 -0.363 -26.035 1.00 83.31 86 ILE A N 1
ATOM 665 C CA . ILE A 1 86 ? 19.817 -0.380 -26.179 1.00 83.31 86 ILE A CA 1
ATOM 666 C C . ILE A 1 86 ? 20.161 -1.565 -27.076 1.00 83.31 86 ILE A C 1
ATOM 668 O O . ILE A 1 86 ? 19.752 -2.689 -26.790 1.00 83.31 86 ILE A O 1
ATOM 672 N N . PHE A 1 87 ? 20.899 -1.300 -28.144 1.00 83.19 87 PHE A N 1
ATOM 673 C CA . PHE A 1 87 ? 21.365 -2.289 -29.105 1.00 83.19 87 PHE A CA 1
ATOM 674 C C . PHE A 1 87 ? 22.884 -2.261 -29.212 1.00 83.19 87 PHE A C 1
ATOM 676 O O . PHE A 1 87 ? 23.506 -1.233 -28.937 1.00 83.19 87 PHE A O 1
ATOM 683 N N . GLY A 1 88 ? 23.449 -3.370 -29.689 1.00 80.56 88 GLY A N 1
ATOM 684 C CA . GLY A 1 88 ? 24.820 -3.403 -30.182 1.00 80.56 88 GLY A CA 1
ATOM 685 C C . GLY A 1 88 ? 25.014 -2.420 -31.342 1.00 80.56 88 GLY A C 1
ATOM 686 O O . GLY A 1 88 ? 24.090 -2.186 -32.129 1.00 80.56 88 GLY A O 1
ATOM 687 N N . SER A 1 89 ? 26.202 -1.836 -31.469 1.00 76.94 89 SER A N 1
ATOM 688 C CA . SER A 1 89 ? 26.568 -0.920 -32.557 1.00 76.94 89 SER A CA 1
ATOM 689 C C . SER A 1 89 ? 26.410 -1.570 -33.936 1.00 76.94 89 SER A C 1
ATOM 691 O O . SER A 1 89 ? 25.997 -0.891 -34.879 1.00 76.94 89 SER A O 1
ATOM 693 N N . GLU A 1 90 ? 26.603 -2.886 -34.012 1.00 76.62 90 GLU A N 1
ATOM 694 C CA . GLU A 1 90 ? 26.435 -3.740 -35.193 1.00 76.62 90 GLU A CA 1
ATOM 695 C C . GLU A 1 90 ? 24.991 -3.793 -35.721 1.00 76.62 90 GLU A C 1
ATOM 697 O O . GLU A 1 90 ? 24.762 -3.928 -36.922 1.00 76.62 90 GLU A O 1
ATOM 702 N N . VAL A 1 91 ? 23.985 -3.632 -34.852 1.00 76.56 91 VAL A N 1
ATOM 703 C CA . VAL A 1 91 ? 22.572 -3.779 -35.240 1.00 76.56 91 VAL A CA 1
ATOM 704 C C . VAL A 1 91 ? 22.122 -2.571 -36.056 1.00 76.56 91 VAL A C 1
ATOM 706 O O . VAL A 1 91 ? 2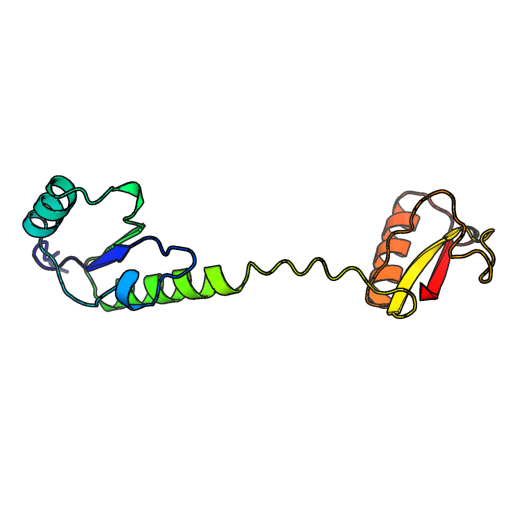1.911 -1.488 -35.510 1.00 76.56 91 VAL A O 1
ATOM 709 N N . LYS A 1 92 ? 21.943 -2.707 -37.371 1.00 75.00 92 LYS A N 1
ATOM 710 C CA . LYS A 1 92 ? 21.427 -1.616 -38.218 1.00 75.00 92 LYS A CA 1
ATOM 711 C C . LYS A 1 92 ? 20.008 -1.209 -37.797 1.00 75.00 92 LYS A C 1
ATOM 713 O O . LYS A 1 92 ? 19.238 -2.007 -37.268 1.00 75.00 92 LYS A O 1
ATOM 718 N N . ALA A 1 93 ? 19.638 0.051 -38.042 1.00 75.00 93 ALA A N 1
ATOM 719 C CA . ALA A 1 93 ? 18.312 0.563 -37.677 1.00 75.00 93 ALA A CA 1
ATOM 720 C C . ALA A 1 93 ? 17.162 -0.157 -38.412 1.00 75.00 93 ALA A C 1
ATOM 722 O O . ALA A 1 93 ? 16.062 -0.243 -37.868 1.00 75.00 93 ALA A O 1
ATOM 723 N N . SER A 1 94 ? 17.430 -0.699 -39.605 1.00 78.56 94 SER A N 1
ATOM 724 C CA . SER A 1 94 ? 16.537 -1.572 -40.381 1.00 78.56 94 SER A CA 1
ATOM 725 C C . SER A 1 94 ? 16.222 -2.888 -39.665 1.00 78.56 94 SER A C 1
ATOM 727 O O . SER A 1 94 ? 15.090 -3.362 -39.700 1.00 78.56 94 SER A O 1
ATOM 729 N N . ASP A 1 95 ? 17.209 -3.445 -38.963 1.00 76.88 95 ASP A N 1
ATOM 730 C CA . ASP A 1 95 ? 17.165 -4.800 -38.404 1.00 76.88 95 ASP A CA 1
ATOM 731 C C . ASP A 1 95 ? 16.860 -4.817 -36.904 1.00 76.88 95 ASP A C 1
ATOM 733 O O . ASP A 1 95 ? 16.847 -5.869 -36.266 1.00 76.88 95 ASP A O 1
ATOM 737 N N . LYS A 1 96 ? 16.517 -3.657 -36.333 1.00 73.75 96 LYS A N 1
ATOM 738 C CA . LYS A 1 96 ? 16.192 -3.486 -34.907 1.00 73.75 96 LYS A CA 1
ATOM 739 C C . LYS A 1 96 ? 15.043 -4.373 -34.397 1.00 73.75 96 LYS A C 1
ATOM 741 O O . LYS A 1 96 ? 14.902 -4.539 -33.189 1.00 73.75 96 LYS A O 1
ATOM 746 N N . TYR A 1 97 ? 14.224 -4.935 -35.293 1.00 75.25 97 TYR A N 1
ATOM 747 C CA . TYR A 1 97 ? 13.128 -5.860 -34.966 1.00 75.25 97 TYR A CA 1
ATOM 748 C C . TYR A 1 97 ? 13.436 -7.337 -35.258 1.00 75.25 97 TYR A C 1
ATOM 750 O O . TYR A 1 97 ? 12.623 -8.188 -34.911 1.00 75.25 97 TYR A O 1
ATOM 758 N N . LYS A 1 98 ? 14.576 -7.641 -35.890 1.00 76.75 98 LYS A N 1
ATOM 759 C CA . LYS A 1 98 ? 14.993 -8.995 -36.298 1.00 76.75 98 LYS A CA 1
ATOM 760 C C . LYS A 1 98 ? 16.133 -9.553 -35.431 1.00 76.75 98 LYS A C 1
ATOM 762 O O . LYS A 1 98 ? 16.807 -10.498 -35.821 1.00 76.75 98 LYS A O 1
ATOM 767 N N . VAL A 1 99 ? 16.371 -8.958 -34.262 1.00 75.94 99 VAL A N 1
ATOM 768 C CA . VAL A 1 99 ? 17.371 -9.437 -33.297 1.00 75.94 99 VAL A CA 1
ATOM 769 C C . VAL A 1 99 ? 16.961 -10.778 -32.687 1.00 75.94 99 VAL A C 1
ATOM 771 O O . VAL A 1 99 ? 15.789 -10.993 -32.381 1.00 75.94 99 VAL A O 1
ATOM 774 N N . GLN A 1 100 ? 17.948 -11.652 -32.465 1.00 75.94 100 GLN A N 1
ATOM 775 C CA . GLN A 1 100 ? 17.755 -12.988 -31.885 1.00 75.94 100 GLN A CA 1
ATOM 776 C C . GLN A 1 100 ? 17.106 -12.942 -30.492 1.00 75.94 100 GLN A C 1
ATOM 778 O O . GLN A 1 100 ? 16.272 -13.783 -30.165 1.00 75.94 100 GLN A O 1
ATOM 783 N N . SER A 1 101 ? 17.453 -11.942 -29.675 1.00 75.19 101 SER A N 1
ATOM 784 C CA . SER A 1 101 ? 16.854 -11.720 -28.359 1.00 75.19 101 SER A CA 1
ATOM 785 C 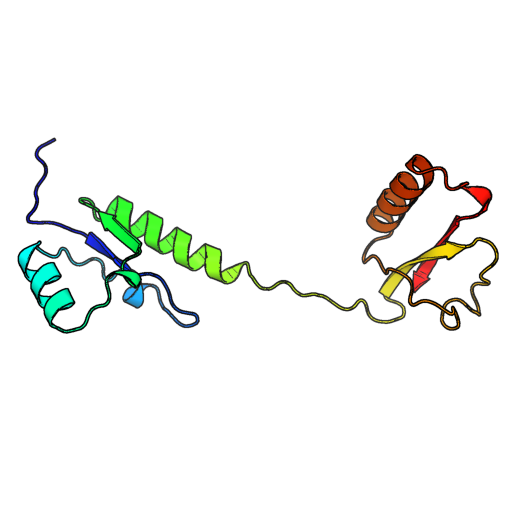C . SER A 1 101 ? 15.988 -10.460 -28.354 1.00 75.19 101 SER A C 1
ATOM 787 O O . SER A 1 101 ? 16.352 -9.416 -28.900 1.00 75.19 101 SER A O 1
ATOM 789 N N . LYS A 1 102 ? 14.810 -10.548 -27.720 1.00 77.25 102 LYS A N 1
ATOM 790 C CA . LYS A 1 102 ? 13.912 -9.396 -27.560 1.00 77.25 102 LYS A CA 1
ATOM 791 C C . LYS A 1 102 ? 14.608 -8.339 -26.691 1.00 77.25 102 LYS A C 1
ATOM 793 O O . LYS A 1 102 ? 14.921 -8.630 -25.534 1.00 77.25 102 LYS A O 1
ATOM 798 N N . PRO A 1 103 ? 14.838 -7.118 -27.201 1.00 78.56 103 PRO A N 1
ATOM 799 C CA . PRO A 1 103 ? 15.585 -6.111 -26.469 1.00 78.56 103 PRO A CA 1
ATOM 800 C C . PRO A 1 103 ? 14.742 -5.526 -25.333 1.00 78.56 103 PRO A C 1
ATOM 802 O O . PRO A 1 103 ? 13.513 -5.442 -25.407 1.00 78.56 103 PRO A O 1
ATOM 805 N N . LYS A 1 104 ? 15.412 -5.069 -24.273 1.00 82.12 104 LYS A N 1
ATOM 806 C CA . LYS A 1 104 ? 14.744 -4.373 -23.172 1.00 82.12 104 LYS A CA 1
ATOM 807 C C . LYS A 1 104 ? 14.372 -2.954 -23.601 1.00 82.12 104 LYS A C 1
ATOM 809 O O . LYS A 1 104 ? 15.249 -2.143 -23.899 1.00 82.12 104 LYS A O 1
ATOM 814 N N . VAL A 1 105 ? 13.072 -2.667 -23.599 1.00 83.56 105 VAL A N 1
ATOM 815 C CA . VAL A 1 105 ? 12.510 -1.382 -24.029 1.00 83.56 105 VAL A CA 1
ATOM 816 C C . VAL A 1 105 ? 12.260 -0.477 -22.826 1.00 83.56 105 VAL A C 1
ATOM 818 O O . VAL A 1 105 ? 11.699 -0.894 -21.814 1.00 83.56 105 VAL A O 1
ATOM 821 N N . TYR A 1 106 ? 12.660 0.780 -22.956 1.00 83.06 106 TYR A N 1
ATOM 822 C CA . TYR A 1 106 ? 12.476 1.855 -21.993 1.00 83.06 106 TYR A CA 1
ATOM 823 C C . TYR A 1 106 ? 11.499 2.887 -22.556 1.00 83.06 106 TYR A C 1
ATOM 825 O O . TYR A 1 106 ? 11.555 3.228 -23.734 1.00 83.06 106 TYR A O 1
ATOM 833 N N . ILE A 1 107 ? 10.627 3.424 -21.704 1.00 82.31 107 ILE A N 1
ATOM 834 C CA . ILE A 1 107 ? 9.616 4.416 -22.107 1.00 82.31 107 ILE A CA 1
ATOM 835 C C . ILE A 1 107 ? 10.277 5.746 -22.506 1.00 82.31 107 ILE A C 1
ATOM 837 O O . ILE A 1 107 ? 9.855 6.402 -23.452 1.00 82.31 107 ILE A O 1
ATOM 841 N N . THR A 1 108 ? 11.344 6.150 -21.809 1.00 84.81 108 THR A N 1
ATOM 842 C CA . THR A 1 108 ? 12.003 7.446 -22.021 1.00 84.81 108 THR A CA 1
ATOM 843 C C . THR A 1 108 ? 13.473 7.293 -22.403 1.00 84.81 108 THR A C 1
ATOM 845 O O . THR A 1 108 ? 14.172 6.389 -21.937 1.00 84.81 108 THR A O 1
ATOM 848 N N . LYS A 1 109 ? 13.982 8.242 -23.201 1.00 83.56 109 LYS A N 1
ATOM 8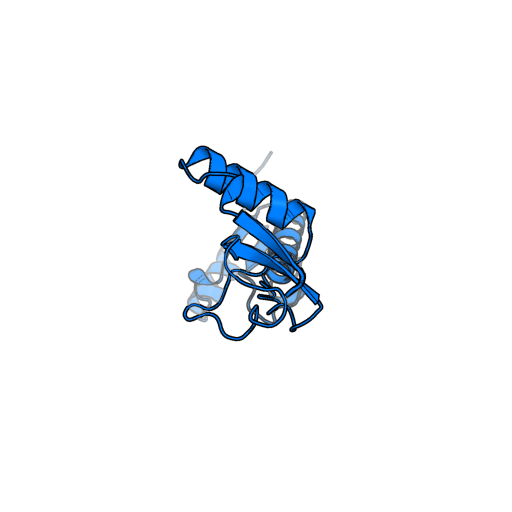49 C CA . LYS A 1 109 ? 15.405 8.312 -23.578 1.00 83.56 109 LYS A CA 1
ATOM 850 C C . LYS A 1 109 ? 16.318 8.431 -22.350 1.00 83.56 109 LYS A C 1
ATOM 852 O O . LYS A 1 109 ? 17.367 7.796 -22.305 1.00 83.56 109 LYS A O 1
ATOM 857 N N . LYS A 1 110 ? 15.897 9.186 -21.324 1.00 85.56 110 LYS A N 1
ATOM 858 C CA . LYS A 1 110 ? 16.635 9.332 -20.055 1.00 85.56 110 LYS A CA 1
ATOM 859 C C . LYS A 1 110 ? 16.788 7.992 -19.326 1.00 85.56 110 LYS A C 1
ATOM 861 O O . LYS A 1 110 ? 17.884 7.670 -18.879 1.00 85.56 110 LYS A O 1
ATOM 866 N N . ALA A 1 111 ? 15.728 7.181 -19.262 1.00 83.56 111 ALA A N 1
ATOM 867 C CA . ALA A 1 111 ? 15.795 5.851 -18.653 1.00 83.56 111 ALA A CA 1
ATOM 868 C C . ALA A 1 111 ? 16.751 4.916 -19.414 1.00 83.56 111 ALA A C 1
ATOM 870 O O . ALA A 1 111 ? 17.555 4.222 -18.788 1.00 83.56 111 ALA A O 1
ATOM 871 N N . ALA A 1 112 ? 16.729 4.960 -20.751 1.00 84.75 112 ALA A N 1
ATOM 872 C CA . ALA A 1 112 ? 17.673 4.215 -21.583 1.00 84.75 112 ALA A CA 1
ATOM 873 C C . ALA A 1 112 ? 19.130 4.663 -21.355 1.00 84.75 112 ALA A C 1
ATOM 875 O O . ALA A 1 112 ? 20.013 3.820 -21.238 1.00 84.75 112 ALA A O 1
ATOM 876 N N . MET A 1 113 ? 19.393 5.967 -21.208 1.00 85.31 113 MET A N 1
ATOM 877 C CA . MET A 1 113 ? 20.735 6.482 -20.891 1.00 85.31 113 MET A CA 1
ATOM 878 C C . MET A 1 113 ? 21.234 6.038 -19.512 1.00 85.31 113 MET A C 1
ATOM 880 O O . MET A 1 113 ? 22.397 5.673 -19.365 1.00 85.31 113 MET A O 1
ATOM 884 N N . ILE A 1 114 ? 20.368 6.034 -18.495 1.00 87.56 114 ILE A N 1
ATOM 885 C CA . ILE A 1 114 ? 20.733 5.551 -17.155 1.00 87.56 114 ILE A CA 1
ATOM 886 C C . ILE A 1 114 ? 21.099 4.065 -17.211 1.00 87.56 114 ILE A C 1
ATOM 888 O O . ILE A 1 114 ? 22.095 3.647 -16.619 1.00 87.56 114 ILE A O 1
ATOM 892 N N . ALA A 1 115 ? 20.314 3.264 -17.934 1.00 84.56 115 ALA A N 1
ATOM 893 C CA . ALA A 1 115 ? 20.606 1.851 -18.129 1.00 84.56 115 ALA A CA 1
ATOM 894 C C . ALA A 1 115 ? 21.912 1.633 -18.909 1.00 84.56 115 ALA A C 1
ATOM 896 O O . ALA A 1 115 ? 22.712 0.789 -18.510 1.00 84.56 115 ALA A O 1
ATOM 897 N N . LEU A 1 116 ? 22.167 2.440 -19.943 1.00 84.88 116 LEU A N 1
ATOM 898 C CA . LEU A 1 116 ? 23.424 2.431 -20.689 1.00 84.88 116 LEU A CA 1
ATOM 899 C C . LEU A 1 116 ? 24.609 2.714 -19.760 1.00 84.88 116 LEU A C 1
ATOM 901 O O . LEU A 1 116 ? 25.542 1.925 -19.707 1.00 84.88 116 LEU A O 1
ATOM 905 N N . ASN A 1 117 ? 24.543 3.769 -18.946 1.00 84.62 117 ASN A N 1
ATOM 906 C CA . ASN A 1 117 ? 25.604 4.099 -17.990 1.00 84.62 117 ASN A CA 1
ATOM 907 C C . ASN A 1 117 ? 25.842 2.978 -16.968 1.00 84.62 117 ASN A C 1
ATOM 909 O O . ASN A 1 117 ? 26.982 2.730 -16.581 1.00 84.62 117 ASN A O 1
ATOM 913 N N . LYS A 1 118 ? 24.790 2.265 -16.543 1.00 86.44 118 LYS A N 1
ATOM 914 C CA . LYS A 1 118 ? 24.936 1.072 -15.694 1.00 86.44 118 LYS A CA 1
ATOM 915 C C . LYS A 1 118 ? 25.650 -0.072 -16.418 1.00 86.44 118 LYS A C 1
ATOM 917 O O . LYS A 1 118 ? 26.424 -0.772 -15.779 1.00 86.44 118 LYS A O 1
ATOM 922 N N . MET A 1 119 ? 25.405 -0.266 -17.714 1.00 82.00 119 MET A N 1
ATOM 923 C CA . MET A 1 119 ? 26.124 -1.256 -18.526 1.00 82.00 119 MET A CA 1
ATOM 924 C C . MET A 1 119 ? 27.592 -0.861 -18.714 1.00 82.00 119 MET A C 1
ATOM 926 O O . MET A 1 119 ? 28.464 -1.702 -18.524 1.00 82.00 119 MET A O 1
ATOM 930 N N . LEU A 1 120 ? 27.881 0.422 -18.961 1.00 84.44 120 LEU A N 1
ATOM 931 C CA . LEU A 1 120 ? 29.258 0.927 -19.051 1.00 84.44 120 LEU A CA 1
ATOM 932 C C . LEU A 1 120 ? 30.038 0.684 -17.752 1.00 84.44 120 LEU A C 1
ATOM 934 O O . LEU A 1 120 ? 31.165 0.204 -17.782 1.00 84.44 120 LEU A O 1
ATOM 938 N N . LYS A 1 121 ? 29.407 0.918 -16.594 1.00 84.19 121 LYS A N 1
ATOM 939 C CA . LYS A 1 121 ? 30.002 0.609 -15.280 1.00 84.19 121 LYS A CA 1
ATOM 940 C C . LYS A 1 121 ? 30.276 -0.883 -15.059 1.00 84.19 121 LYS A C 1
ATOM 942 O O . LYS A 1 121 ? 31.088 -1.218 -14.210 1.00 84.19 121 LYS A O 1
ATOM 947 N N . LYS A 1 122 ? 29.604 -1.770 -15.798 1.00 82.56 122 LYS A N 1
ATOM 948 C CA . LYS A 1 122 ? 29.816 -3.226 -15.761 1.00 82.56 122 LYS A CA 1
ATOM 949 C C . LYS A 1 122 ? 30.886 -3.707 -16.751 1.00 82.56 122 LYS A C 1
ATOM 951 O O . LYS A 1 122 ? 31.028 -4.910 -16.920 1.00 82.56 122 LYS A O 1
ATOM 956 N N . GLY A 1 123 ? 31.605 -2.793 -17.408 1.00 80.06 123 GLY A N 1
ATOM 957 C CA . GLY A 1 123 ? 32.701 -3.123 -18.326 1.00 80.06 123 GLY A CA 1
ATOM 958 C C . GLY A 1 123 ? 32.321 -3.157 -19.808 1.00 80.06 123 GLY A C 1
ATOM 959 O O . GLY A 1 123 ? 33.161 -3.498 -20.633 1.00 80.06 123 GLY A O 1
ATOM 960 N N . TRP A 1 124 ? 31.090 -2.784 -20.175 1.00 78.69 124 TRP A N 1
ATOM 961 C CA . TRP A 1 124 ? 30.697 -2.673 -21.584 1.00 78.69 124 TRP A CA 1
ATOM 962 C C . TRP A 1 124 ? 31.288 -1.411 -22.219 1.00 78.69 124 TRP A C 1
ATOM 964 O O . TRP A 1 124 ? 31.275 -0.342 -21.602 1.00 78.69 124 TRP A O 1
ATOM 974 N N . LYS A 1 125 ? 31.767 -1.493 -23.466 1.00 78.75 125 LYS A N 1
ATOM 975 C CA . LYS A 1 125 ? 32.336 -0.330 -24.159 1.00 78.75 125 LYS A CA 1
ATOM 976 C C . LYS A 1 125 ? 31.240 0.528 -24.784 1.00 78.75 125 LYS A C 1
ATOM 978 O O . LYS A 1 125 ? 30.290 0.042 -25.391 1.00 78.75 125 LYS A O 1
ATOM 983 N N . ARG A 1 126 ? 31.393 1.851 -24.689 1.00 72.69 126 ARG A N 1
ATOM 984 C CA . ARG A 1 126 ? 30.428 2.811 -25.255 1.00 72.69 126 ARG A CA 1
ATOM 985 C C . ARG A 1 126 ? 30.378 2.777 -26.785 1.00 72.69 126 ARG A C 1
ATOM 987 O O . ARG A 1 126 ? 29.332 3.074 -27.348 1.00 72.69 126 ARG A O 1
ATOM 994 N N . SER A 1 127 ? 31.472 2.390 -27.436 1.00 72.69 127 SER A N 1
ATOM 995 C CA . SER A 1 127 ? 31.561 2.189 -28.889 1.00 72.69 127 SER A CA 1
ATOM 996 C C . SER A 1 127 ? 30.689 1.038 -29.396 1.00 72.69 127 SER A C 1
ATOM 998 O O . SER A 1 127 ? 30.326 1.011 -30.568 1.00 72.69 127 SER A O 1
ATOM 1000 N N . GLU A 1 128 ? 30.336 0.100 -28.519 1.00 77.56 128 GLU A N 1
ATOM 1001 C CA . GLU A 1 128 ? 29.594 -1.112 -28.860 1.00 77.56 128 GLU A CA 1
ATOM 1002 C C . GLU A 1 128 ? 28.093 -0.965 -28.622 1.00 77.56 128 GLU A C 1
ATOM 1004 O O . GLU A 1 128 ? 27.338 -1.860 -28.977 1.00 77.56 128 GLU A O 1
ATOM 1009 N N . LEU A 1 129 ? 27.627 0.141 -28.032 1.00 82.00 129 LEU A N 1
ATOM 1010 C CA . LEU A 1 129 ? 26.236 0.294 -27.613 1.00 82.00 129 LEU A CA 1
ATOM 1011 C C . LEU A 1 129 ? 25.615 1.579 -28.162 1.00 82.00 129 LEU A C 1
ATOM 1013 O O . LEU A 1 129 ? 26.150 2.676 -28.006 1.00 82.00 129 LEU A O 1
ATOM 1017 N N . LYS A 1 130 ? 24.418 1.457 -28.737 1.00 83.69 130 LYS A N 1
ATOM 1018 C CA . LYS A 1 130 ? 23.615 2.586 -29.217 1.00 83.69 130 LYS A CA 1
ATOM 1019 C C . LYS A 1 130 ? 22.169 2.488 -28.757 1.00 83.69 130 LYS A C 1
ATOM 1021 O O . LYS A 1 130 ? 21.617 1.404 -28.595 1.00 83.69 130 LYS A O 1
ATOM 1026 N N . ILE A 1 131 ? 21.540 3.642 -28.555 1.00 84.56 131 ILE A N 1
ATOM 1027 C CA . ILE A 1 131 ? 20.122 3.730 -28.200 1.00 84.56 131 ILE A CA 1
ATOM 1028 C C . ILE A 1 131 ? 19.330 3.979 -29.483 1.00 84.56 131 ILE A C 1
ATOM 1030 O O . ILE A 1 131 ? 19.528 5.002 -30.135 1.00 84.56 131 ILE A O 1
ATOM 1034 N N . LEU A 1 132 ? 18.413 3.075 -29.824 1.00 83.06 132 LEU A N 1
ATOM 1035 C CA . LEU A 1 132 ? 17.500 3.230 -30.958 1.00 83.06 132 LEU A CA 1
ATOM 1036 C C . LEU A 1 132 ? 16.051 3.290 -30.485 1.00 83.06 132 LEU A C 1
ATOM 1038 O O . LEU A 1 132 ? 15.690 2.735 -29.447 1.00 83.06 132 LEU A O 1
ATOM 1042 N N . ARG A 1 133 ? 15.205 3.949 -31.279 1.00 81.00 133 ARG A N 1
ATOM 1043 C CA . ARG A 1 133 ? 13.756 3.950 -31.072 1.00 81.00 133 ARG A CA 1
ATOM 1044 C C . ARG A 1 133 ? 13.179 2.591 -31.482 1.00 81.00 133 ARG A C 1
ATOM 1046 O O . ARG A 1 133 ? 13.352 2.183 -32.635 1.00 81.00 133 ARG A O 1
ATOM 1053 N N . TYR A 1 134 ? 12.523 1.915 -30.545 1.00 74.44 134 TYR A N 1
ATOM 1054 C CA . TYR A 1 134 ? 11.906 0.598 -30.695 1.00 74.44 134 TYR A CA 1
ATOM 1055 C C . TYR A 1 134 ? 10.417 0.729 -30.959 1.00 74.44 134 TYR A C 1
ATOM 1057 O O . TYR A 1 134 ? 9.742 1.487 -30.229 1.00 74.44 134 TYR A O 1
#

Sequence (134 aa):
MKLDLNKLYVVYSPTKHAEKVDVFDGRPDTLQGLFNQVRGGLKIENIHAIYTTAAEAKKEAAKLLTKQGHKVRTTSSVKKGHGFAIFGSEVKASDKYKVQSKPKVYITKKAAMIALNKMLKKGWKRSELKILRY

pLDDT: mean 78.38, std 10.1, range [45.59, 88.25]